Protein AF-A0A941PLK8-F1 (afdb_monomer_lite)

Radius of gyration: 24.17 Å; chains: 1; bounding box: 58×43×68 Å

Sequence (113 aa):
MRSLAVWTTTAAVALLGVAAHAQTNSAAPAAAQTAAPSGDLQTAIAGYARYQNDVTDLRAAQVSSNEALESALDRVGRHNKDDMTRGWIGYGSQVAAQSPAFVQGVRDAAAFY

pLDDT: mean 76.03, std 22.66, range [33.0, 97.0]

Foldseek 3Di:
DDDDDDDDDDDDPPPDPDDDDDPDPPPPPPPPPPVDPVVLLVQLLVLLVLLVVLVVCLVVDDPPDPVSVVVNVCSVPPHDPVSNVSSVVSVVVVVQVVDPVSVVVVVVVVVVD

Structure (mmCIF, N/CA/C/O backbone):
data_AF-A0A941PLK8-F1
#
_entry.id   AF-A0A941PLK8-F1
#
loop_
_atom_site.group_PDB
_atom_site.id
_atom_site.type_symbol
_atom_site.label_atom_id
_atom_site.label_alt_id
_atom_site.label_comp_id
_atom_site.label_asym_id
_atom_site.label_entity_id
_atom_site.label_seq_id
_atom_site.pdbx_PDB_ins_code
_atom_site.Cartn_x
_atom_site.Cartn_y
_atom_site.Cartn_z
_atom_site.occupancy
_atom_site.B_iso_or_equiv
_atom_site.auth_seq_id
_atom_site.auth_comp_id
_atom_site.auth_asym_id
_atom_site.auth_atom_id
_atom_site.pdbx_PDB_model_num
ATOM 1 N N . MET A 1 1 ? -39.564 -20.806 -43.141 1.00 38.09 1 MET A N 1
ATOM 2 C CA . MET A 1 1 ? -38.664 -21.432 -44.131 1.00 38.09 1 MET A CA 1
ATOM 3 C C . MET A 1 1 ? -37.655 -20.391 -44.612 1.00 38.09 1 MET A C 1
ATOM 5 O O . MET A 1 1 ? -38.086 -19.401 -45.178 1.00 38.09 1 MET A O 1
ATOM 9 N N . ARG A 1 2 ? -36.359 -20.690 -44.405 1.00 38.78 2 ARG A N 1
ATOM 10 C CA . ARG A 1 2 ? -35.132 -20.192 -45.079 1.00 38.78 2 ARG A CA 1
ATOM 11 C C . ARG A 1 2 ? -34.531 -18.826 -44.670 1.00 38.78 2 ARG A C 1
ATOM 13 O O . ARG A 1 2 ? -35.152 -17.782 -44.794 1.00 38.78 2 ARG A O 1
ATOM 20 N N . SER A 1 3 ? -33.278 -18.930 -44.212 1.00 51.03 3 SER A N 1
ATOM 21 C CA . SER A 1 3 ? -32.302 -17.926 -43.766 1.00 51.03 3 SER A CA 1
ATOM 22 C C . SER A 1 3 ? -31.823 -16.947 -44.835 1.00 51.03 3 SER A C 1
ATOM 24 O O . SER A 1 3 ? -31.754 -17.323 -46.003 1.00 51.03 3 SER A O 1
ATOM 26 N N . LEU A 1 4 ? -31.271 -15.810 -44.387 1.00 48.41 4 LEU A N 1
ATOM 27 C CA . LEU A 1 4 ? -30.072 -15.205 -44.980 1.00 48.41 4 LEU A CA 1
ATOM 28 C C . LEU A 1 4 ? -29.099 -14.755 -43.877 1.00 48.41 4 LEU A C 1
ATOM 30 O O . LEU A 1 4 ? -29.499 -14.239 -42.838 1.00 48.41 4 LEU A O 1
ATOM 34 N N . ALA A 1 5 ? -27.827 -15.065 -44.114 1.00 52.31 5 ALA A N 1
ATOM 35 C CA . ALA A 1 5 ? -26.695 -14.987 -43.206 1.00 52.31 5 ALA A CA 1
ATOM 36 C C . ALA A 1 5 ? -26.264 -13.542 -42.905 1.00 52.31 5 ALA A C 1
ATOM 38 O O . ALA A 1 5 ? -26.110 -12.737 -43.820 1.00 52.31 5 ALA A O 1
ATOM 39 N N . VAL A 1 6 ? -25.996 -13.246 -41.630 1.00 45.25 6 VAL A N 1
ATOM 40 C CA . VAL A 1 6 ? -25.304 -12.022 -41.206 1.00 45.25 6 VAL A CA 1
ATOM 41 C C . VAL A 1 6 ? -23.845 -12.376 -40.945 1.00 45.25 6 VAL A C 1
ATOM 43 O O . VAL A 1 6 ? -23.509 -13.126 -40.033 1.00 45.25 6 VAL A O 1
ATOM 46 N N . TRP A 1 7 ? -22.993 -11.859 -41.821 1.00 42.69 7 TRP A N 1
ATOM 47 C CA . TRP A 1 7 ? -21.541 -11.891 -41.747 1.00 42.69 7 TRP A CA 1
ATOM 48 C C . TRP A 1 7 ? -21.106 -10.930 -40.630 1.00 42.69 7 TRP A C 1
ATOM 50 O O . TRP A 1 7 ? -21.384 -9.734 -40.695 1.00 42.69 7 TRP A O 1
ATOM 60 N N . THR A 1 8 ? -20.483 -11.436 -39.567 1.00 51.62 8 THR A N 1
ATOM 61 C CA . THR A 1 8 ? -19.944 -10.607 -38.481 1.00 51.62 8 THR A CA 1
ATOM 62 C C . THR A 1 8 ? -18.567 -10.078 -38.869 1.00 51.62 8 THR A C 1
ATOM 64 O O . THR A 1 8 ? -17.559 -10.755 -38.674 1.00 51.62 8 THR A O 1
ATOM 67 N N . THR A 1 9 ? -18.519 -8.859 -39.399 1.00 52.22 9 THR A N 1
ATOM 68 C CA . THR A 1 9 ? -17.288 -8.071 -39.523 1.00 52.22 9 THR A CA 1
ATOM 69 C C . THR A 1 9 ? -17.223 -7.105 -38.342 1.00 52.22 9 THR A C 1
ATOM 71 O O . THR A 1 9 ? -17.856 -6.052 -38.346 1.00 52.22 9 THR A O 1
ATOM 74 N N . THR A 1 10 ? -16.480 -7.467 -37.296 1.00 50.75 10 THR A N 1
ATOM 75 C CA . THR A 1 10 ? -16.186 -6.557 -36.181 1.00 50.75 10 THR A CA 1
ATOM 76 C C . THR A 1 10 ? -15.136 -5.551 -36.646 1.00 50.75 10 THR A C 1
ATOM 78 O O . THR A 1 10 ? -13.945 -5.851 -36.680 1.00 50.75 10 THR A O 1
ATOM 81 N N . ALA A 1 11 ? -15.587 -4.365 -37.050 1.00 43.81 11 ALA A N 1
ATOM 82 C CA . ALA A 1 11 ? -14.722 -3.226 -37.322 1.00 43.81 11 ALA A CA 1
ATOM 83 C C . ALA A 1 11 ? -14.200 -2.644 -35.998 1.00 43.81 11 ALA A C 1
ATOM 85 O O . ALA A 1 11 ? -14.969 -2.357 -35.080 1.00 43.81 11 ALA A O 1
ATOM 86 N N . ALA A 1 12 ? -12.880 -2.493 -35.910 1.00 43.78 12 ALA A N 1
ATOM 87 C CA . ALA A 1 12 ? -12.184 -1.871 -34.796 1.00 43.78 12 ALA A CA 1
ATOM 88 C C . ALA A 1 12 ? -12.660 -0.423 -34.594 1.00 43.78 12 ALA A C 1
ATOM 90 O O . ALA A 1 12 ? -12.575 0.405 -35.500 1.00 43.78 12 ALA A O 1
ATOM 91 N N . VAL A 1 13 ? -13.137 -0.110 -33.388 1.00 45.94 13 VAL A N 1
ATOM 92 C CA . VAL A 1 13 ? -13.433 1.265 -32.978 1.00 45.94 13 VAL A CA 1
ATOM 93 C C . VAL A 1 13 ? -12.114 1.932 -32.599 1.00 45.94 13 VAL A C 1
ATOM 95 O O . VAL A 1 13 ? -11.581 1.732 -31.509 1.00 45.94 13 VAL A O 1
ATOM 98 N N . ALA A 1 14 ? -11.576 2.712 -33.532 1.00 43.47 14 ALA A N 1
ATOM 99 C CA . ALA A 1 14 ? -10.492 3.649 -33.286 1.00 43.47 14 ALA A CA 1
ATOM 100 C C . ALA A 1 14 ? -11.012 4.806 -32.414 1.00 43.47 14 ALA A C 1
ATOM 102 O O . ALA A 1 14 ? -11.666 5.725 -32.903 1.00 43.47 14 ALA A O 1
ATOM 103 N N . LEU A 1 15 ? -10.733 4.762 -31.110 1.00 46.69 15 LEU A N 1
ATOM 104 C CA . LEU A 1 15 ? -10.919 5.899 -30.207 1.00 46.69 15 LEU A CA 1
ATOM 105 C C . LEU A 1 15 ? -9.734 6.864 -30.358 1.00 46.69 15 LEU A C 1
ATOM 107 O O . LEU A 1 15 ? -8.777 6.832 -29.590 1.00 46.69 15 LEU A O 1
ATOM 111 N N . LEU A 1 16 ? -9.811 7.731 -31.366 1.00 47.75 16 LEU A N 1
ATOM 112 C CA . LEU A 1 16 ? -9.014 8.953 -31.480 1.00 47.75 16 LEU A CA 1
ATOM 113 C C . LEU A 1 16 ? -9.988 10.130 -31.445 1.00 47.75 16 LEU A C 1
ATOM 115 O O . LEU A 1 16 ? -10.701 10.370 -32.415 1.00 47.75 16 LEU A O 1
ATOM 119 N N . GLY A 1 17 ? -10.057 10.840 -30.315 1.00 40.59 17 GLY A N 1
ATOM 120 C CA . GLY A 1 17 ? -11.011 11.943 -30.193 1.00 40.59 17 GLY A CA 1
ATOM 121 C C . GLY A 1 17 ? -11.068 12.708 -28.873 1.00 40.59 17 GLY A C 1
ATOM 122 O O . GLY A 1 17 ? -12.115 13.266 -28.582 1.00 40.59 17 GLY A O 1
ATOM 123 N N . VAL A 1 18 ? -9.990 12.770 -28.084 1.00 43.84 18 VAL A N 1
ATOM 124 C CA . VAL A 1 18 ? -9.788 13.858 -27.104 1.00 43.84 18 VAL A CA 1
ATOM 125 C C . VAL A 1 18 ? -8.324 14.285 -27.172 1.00 43.84 18 VAL A C 1
ATOM 127 O O . VAL A 1 18 ? -7.493 13.896 -26.360 1.00 43.84 18 VAL A O 1
ATOM 130 N N . ALA A 1 19 ? -7.997 15.064 -28.198 1.00 44.53 19 ALA A N 1
ATOM 131 C CA . ALA A 1 19 ? -6.775 15.850 -28.248 1.00 44.53 19 ALA A CA 1
ATOM 132 C C . ALA A 1 19 ? -7.181 17.314 -28.417 1.00 44.53 19 ALA A C 1
ATOM 134 O O . ALA A 1 19 ? -7.469 17.768 -29.520 1.00 44.53 19 ALA A O 1
ATOM 135 N N . ALA A 1 20 ? -7.234 18.044 -27.305 1.00 41.06 20 ALA A N 1
ATOM 136 C CA . ALA A 1 20 ? -7.193 19.497 -27.308 1.00 41.06 20 ALA A CA 1
ATOM 137 C C . ALA A 1 20 ? -6.552 19.987 -26.002 1.00 41.06 20 ALA A C 1
ATOM 139 O O . ALA A 1 20 ? -7.205 20.101 -24.973 1.00 41.06 20 ALA A O 1
ATOM 140 N N . HIS A 1 21 ? -5.266 20.319 -26.131 1.00 40.12 21 HIS A N 1
ATOM 141 C CA . HIS A 1 21 ? -4.556 21.364 -25.392 1.00 40.12 21 HIS A CA 1
ATOM 142 C C . HIS A 1 21 ? -4.148 21.095 -23.938 1.00 40.12 21 HIS A C 1
ATOM 144 O O . HIS A 1 21 ? -4.731 21.621 -22.999 1.00 40.12 21 HIS A O 1
ATOM 150 N N . ALA A 1 22 ? -3.001 20.428 -23.791 1.00 33.00 22 ALA A N 1
ATOM 151 C CA . ALA A 1 22 ? -1.870 20.999 -23.056 1.00 33.00 22 ALA A CA 1
ATOM 152 C C . ALA A 1 22 ? -0.573 20.288 -23.476 1.00 33.00 22 ALA A C 1
ATOM 154 O O . ALA A 1 22 ? -0.177 19.277 -22.899 1.00 33.00 22 ALA A O 1
ATOM 155 N N . GLN A 1 23 ? 0.111 20.835 -24.484 1.00 48.03 23 GLN A N 1
ATOM 156 C CA . GLN A 1 23 ? 1.560 20.684 -24.594 1.00 48.03 23 GLN A CA 1
ATOM 157 C C . GLN A 1 23 ? 2.179 21.363 -23.371 1.00 48.03 23 GLN A C 1
ATOM 159 O O . GLN A 1 23 ? 2.440 22.561 -23.364 1.00 48.03 23 GLN A O 1
ATOM 164 N N . THR A 1 24 ? 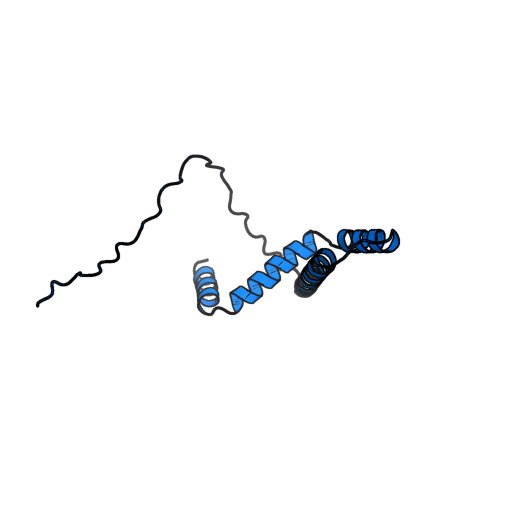2.381 20.590 -22.315 1.00 34.47 24 THR A N 1
ATOM 165 C CA . THR A 1 24 ? 3.423 20.867 -21.336 1.00 34.47 24 THR A CA 1
ATOM 166 C C . THR A 1 24 ? 4.558 19.916 -21.670 1.00 34.47 24 THR A C 1
ATOM 168 O O . THR A 1 24 ? 4.375 18.697 -21.680 1.00 34.47 24 THR A O 1
ATOM 171 N N . ASN A 1 25 ? 5.713 20.488 -22.014 1.00 49.62 25 ASN A N 1
ATOM 172 C CA . ASN A 1 25 ? 6.994 19.798 -22.027 1.00 49.62 25 ASN A CA 1
ATOM 173 C C . ASN A 1 25 ? 7.186 19.117 -20.670 1.00 49.62 25 ASN A C 1
ATOM 175 O O . ASN A 1 25 ? 7.746 19.693 -19.742 1.00 49.62 25 ASN A O 1
ATOM 179 N N . SER A 1 26 ? 6.731 17.879 -20.555 1.00 41.94 26 SER A N 1
ATOM 180 C CA . SER A 1 26 ? 7.153 17.004 -19.481 1.00 41.94 26 SER A CA 1
ATOM 181 C C . SER A 1 26 ? 8.375 16.301 -20.034 1.00 41.94 26 SER A C 1
ATOM 183 O O . SER A 1 26 ? 8.259 15.291 -20.725 1.00 41.94 26 SER A O 1
ATOM 185 N N . ALA A 1 27 ? 9.551 16.892 -19.805 1.00 42.84 27 ALA A N 1
ATOM 186 C CA . ALA A 1 27 ? 10.776 16.112 -19.801 1.00 42.84 27 ALA A CA 1
ATOM 187 C C . ALA A 1 27 ? 10.455 14.829 -19.028 1.00 42.84 27 ALA A C 1
ATOM 189 O O . ALA A 1 27 ? 9.997 14.908 -17.884 1.00 42.84 27 ALA A O 1
ATOM 190 N N . ALA A 1 28 ? 10.586 13.672 -19.681 1.00 46.81 28 ALA A N 1
ATOM 191 C CA . ALA A 1 28 ? 10.500 12.404 -18.983 1.00 46.81 28 ALA A CA 1
ATOM 192 C C . ALA A 1 28 ? 11.419 12.539 -17.765 1.00 46.81 28 ALA A C 1
ATOM 194 O O . ALA A 1 28 ? 12.579 12.926 -17.957 1.00 46.81 28 ALA A O 1
ATOM 195 N N . PRO A 1 29 ? 10.939 12.332 -16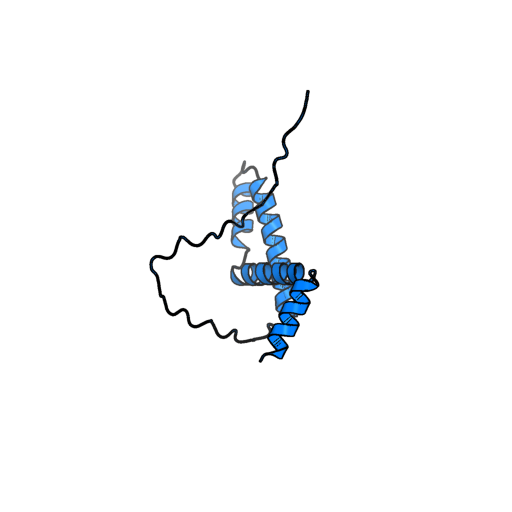.525 1.00 43.59 29 PRO A N 1
ATOM 196 C CA . PRO A 1 29 ? 11.855 12.306 -15.409 1.00 43.59 29 PRO A CA 1
ATOM 197 C C . PRO A 1 29 ? 12.847 11.203 -15.753 1.00 43.59 29 PRO A C 1
ATOM 199 O O . PRO A 1 29 ? 12.462 10.041 -15.894 1.00 43.59 29 PRO A O 1
ATOM 202 N N . ALA A 1 30 ? 14.105 11.583 -15.984 1.00 43.81 30 ALA A N 1
ATOM 203 C CA . ALA A 1 30 ? 15.191 10.631 -15.997 1.00 43.81 30 ALA A CA 1
ATOM 204 C C . ALA A 1 30 ? 15.055 9.910 -14.663 1.00 43.81 30 ALA A C 1
ATOM 206 O O . ALA A 1 30 ? 15.228 10.524 -13.608 1.00 43.81 30 ALA A O 1
ATOM 207 N N . ALA A 1 31 ? 14.606 8.656 -14.710 1.00 48.28 31 ALA A N 1
ATOM 208 C CA . ALA A 1 31 ? 14.534 7.817 -13.541 1.00 48.28 31 ALA A CA 1
ATOM 209 C C . ALA A 1 31 ? 15.979 7.677 -13.076 1.00 48.28 31 ALA A C 1
ATOM 211 O O . ALA A 1 31 ? 16.738 6.860 -13.596 1.00 48.28 31 ALA A O 1
ATOM 212 N N . ALA A 1 32 ? 16.383 8.549 -12.153 1.00 39.41 32 ALA A N 1
ATOM 213 C CA . ALA A 1 32 ? 17.569 8.347 -11.363 1.00 39.41 32 ALA A CA 1
ATOM 214 C C . ALA A 1 32 ? 17.344 6.994 -10.697 1.00 39.41 32 ALA A C 1
ATOM 216 O O . ALA A 1 32 ? 16.516 6.858 -9.795 1.00 39.41 32 ALA A O 1
ATOM 217 N N . GLN A 1 33 ? 18.017 5.975 -11.227 1.00 47.66 33 GLN A N 1
ATOM 218 C CA . GLN A 1 33 ? 18.098 4.648 -10.644 1.00 47.66 33 GLN A CA 1
ATOM 219 C C . GLN A 1 33 ? 18.952 4.763 -9.384 1.00 47.66 33 GLN A C 1
ATOM 221 O O . GLN A 1 33 ? 20.057 4.239 -9.295 1.00 47.66 33 GLN A O 1
ATOM 226 N N . THR A 1 34 ? 18.440 5.470 -8.385 1.00 41.31 34 THR A N 1
ATOM 227 C CA . THR A 1 34 ? 18.828 5.200 -7.016 1.00 41.31 34 THR A CA 1
ATOM 228 C C . THR A 1 34 ? 18.093 3.917 -6.685 1.00 41.31 34 THR A C 1
ATOM 230 O O . THR A 1 34 ? 16.925 3.946 -6.301 1.00 41.31 34 THR A O 1
ATOM 233 N N . ALA A 1 35 ? 18.738 2.778 -6.945 1.00 48.66 35 ALA A N 1
ATOM 234 C CA . ALA A 1 35 ? 18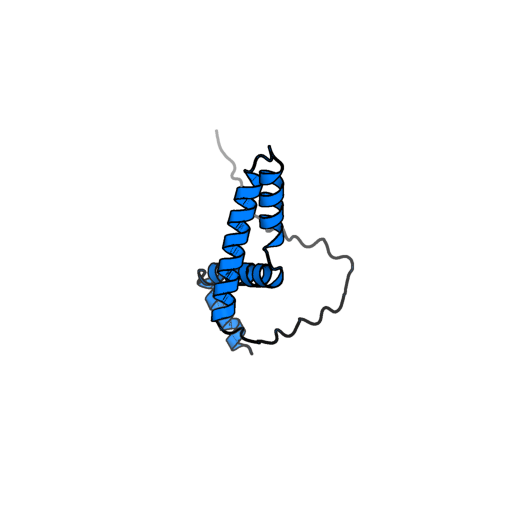.284 1.501 -6.426 1.00 48.66 35 ALA A CA 1
ATOM 235 C C . ALA A 1 35 ? 18.173 1.671 -4.908 1.00 48.66 35 ALA A C 1
ATOM 237 O O . ALA A 1 35 ? 19.182 1.695 -4.202 1.00 48.66 35 ALA A O 1
ATOM 238 N N . ALA A 1 36 ? 16.951 1.900 -4.421 1.00 49.44 36 ALA A N 1
ATOM 239 C CA . ALA A 1 36 ? 16.692 1.914 -2.998 1.00 49.44 36 ALA A CA 1
ATOM 240 C C . ALA A 1 36 ? 17.199 0.566 -2.464 1.00 49.44 36 ALA A C 1
ATOM 242 O O . ALA A 1 36 ? 16.889 -0.467 -3.072 1.00 49.44 36 ALA A O 1
ATOM 243 N N . PRO A 1 37 ? 18.032 0.551 -1.408 1.00 50.03 37 PRO A N 1
ATOM 244 C CA . PRO A 1 37 ? 18.546 -0.697 -0.864 1.00 50.03 37 PRO A CA 1
ATOM 245 C C . PRO A 1 37 ? 17.353 -1.612 -0.593 1.00 50.03 37 PRO A C 1
ATOM 247 O O . PRO A 1 37 ? 16.376 -1.174 0.000 1.00 50.03 37 PRO A O 1
ATOM 250 N N . SER A 1 38 ? 17.393 -2.863 -1.049 1.00 53.66 38 SER A N 1
ATOM 251 C CA . SER A 1 38 ? 16.223 -3.755 -1.114 1.00 53.66 38 SER A CA 1
ATOM 252 C C . SER A 1 38 ? 15.483 -3.944 0.226 1.00 53.66 38 SER A C 1
ATOM 254 O O . SER A 1 38 ? 14.311 -4.318 0.235 1.00 53.66 38 SER A O 1
ATOM 256 N N . GLY A 1 39 ? 16.140 -3.651 1.356 1.00 61.09 39 GLY A N 1
ATOM 257 C CA . GLY A 1 39 ? 15.521 -3.590 2.687 1.00 61.09 39 GLY A CA 1
ATOM 258 C C . GLY A 1 39 ? 14.501 -2.451 2.875 1.00 61.09 39 GLY A C 1
ATOM 259 O O . GLY A 1 39 ? 13.565 -2.600 3.658 1.00 61.09 39 GLY A O 1
ATOM 260 N N . ASP A 1 40 ? 14.627 -1.356 2.123 1.00 76.31 40 ASP A N 1
ATOM 261 C CA . ASP A 1 40 ? 13.683 -0.230 2.086 1.00 76.31 40 ASP A CA 1
ATOM 262 C C . ASP A 1 40 ? 12.370 -0.630 1.391 1.00 76.31 40 ASP A C 1
ATOM 264 O O . ASP A 1 40 ? 11.278 -0.357 1.883 1.00 76.31 40 ASP A O 1
ATOM 268 N N . LEU A 1 41 ? 12.456 -1.389 0.292 1.00 81.50 41 LEU A N 1
ATOM 269 C CA . LEU A 1 41 ? 11.280 -1.784 -0.486 1.00 81.50 41 LEU A CA 1
ATOM 270 C C . LEU A 1 41 ? 10.368 -2.753 0.273 1.00 81.50 41 LEU A C 1
ATOM 272 O O . LEU A 1 41 ? 9.153 -2.566 0.289 1.00 81.50 41 LEU A O 1
ATOM 276 N N . GLN A 1 42 ? 10.935 -3.774 0.923 1.00 86.88 42 GLN A N 1
ATOM 277 C CA . GLN A 1 42 ? 10.138 -4.733 1.694 1.00 86.88 42 GLN A CA 1
ATOM 278 C C . GLN A 1 42 ? 9.420 -4.045 2.864 1.00 86.88 42 GLN A C 1
ATOM 280 O O . GLN A 1 42 ? 8.252 -4.329 3.137 1.00 86.88 42 GLN A O 1
ATOM 285 N N . THR A 1 43 ? 10.105 -3.106 3.521 1.00 89.19 43 THR A N 1
ATOM 286 C CA . THR A 1 43 ? 9.542 -2.280 4.596 1.00 89.19 43 THR A CA 1
ATOM 287 C C . THR A 1 43 ? 8.399 -1.412 4.075 1.00 89.19 43 THR A C 1
ATOM 289 O O . THR A 1 43 ? 7.321 -1.399 4.670 1.00 89.19 43 THR A O 1
ATOM 292 N N . ALA A 1 44 ? 8.584 -0.767 2.922 1.00 89.25 44 ALA A N 1
ATOM 293 C CA . ALA A 1 44 ? 7.551 0.032 2.274 1.00 89.25 44 ALA A CA 1
ATOM 294 C C . ALA A 1 44 ? 6.320 -0.810 1.882 1.00 89.25 44 ALA A C 1
ATOM 296 O O . ALA A 1 44 ? 5.185 -0.414 2.153 1.00 89.25 44 ALA A O 1
ATOM 297 N N . ILE A 1 45 ? 6.517 -2.008 1.314 1.00 91.44 45 ILE A N 1
ATOM 298 C CA . ILE A 1 45 ? 5.423 -2.938 0.975 1.00 91.44 45 ILE A CA 1
ATOM 299 C C . ILE A 1 45 ? 4.649 -3.352 2.235 1.00 91.44 45 ILE A C 1
ATOM 301 O O . ILE A 1 45 ? 3.417 -3.320 2.239 1.00 91.44 45 ILE A O 1
ATOM 305 N N . ALA A 1 46 ? 5.346 -3.696 3.322 1.00 90.94 46 ALA A N 1
ATOM 306 C CA . ALA A 1 46 ? 4.705 -4.028 4.595 1.00 90.94 46 ALA A CA 1
ATOM 307 C C . ALA A 1 46 ? 3.935 -2.830 5.184 1.00 90.94 46 ALA A C 1
ATOM 309 O O . ALA A 1 46 ? 2.825 -2.997 5.697 1.00 90.94 46 ALA A O 1
ATOM 310 N N . GLY A 1 47 ? 4.487 -1.618 5.066 1.00 91.00 47 GLY A N 1
ATOM 311 C CA . GLY A 1 47 ? 3.818 -0.372 5.444 1.00 91.00 47 GLY A CA 1
ATOM 312 C C . GLY A 1 47 ? 2.525 -0.141 4.659 1.00 91.00 47 GLY A C 1
ATOM 313 O O . GLY A 1 47 ? 1.490 0.168 5.253 1.00 91.00 47 GLY A O 1
ATOM 314 N N . TYR A 1 48 ? 2.550 -0.377 3.345 1.00 93.44 48 TYR A N 1
ATOM 315 C CA . TYR A 1 48 ? 1.364 -0.294 2.491 1.00 93.44 48 TYR A CA 1
ATOM 316 C C . TYR A 1 48 ? 0.306 -1.352 2.840 1.00 93.44 48 TYR A C 1
ATOM 318 O O . TYR A 1 48 ? -0.881 -1.035 2.915 1.00 93.44 48 TYR A O 1
ATOM 326 N N . ALA A 1 49 ? 0.712 -2.592 3.124 1.00 93.31 49 ALA A N 1
ATOM 327 C CA . ALA A 1 49 ? -0.217 -3.636 3.561 1.00 93.31 49 ALA A CA 1
ATOM 328 C C . ALA A 1 49 ? -0.897 -3.279 4.895 1.00 93.31 49 ALA A C 1
ATOM 330 O O . ALA A 1 49 ? -2.111 -3.436 5.034 1.00 93.31 49 ALA A O 1
ATOM 331 N N . ARG A 1 50 ? -0.138 -2.736 5.860 1.00 93.38 50 ARG A N 1
ATOM 332 C CA . ARG A 1 50 ? -0.699 -2.233 7.123 1.00 93.38 50 ARG A CA 1
ATOM 333 C C . ARG A 1 50 ? -1.707 -1.111 6.879 1.00 93.38 50 ARG A C 1
ATOM 335 O O . ARG A 1 50 ? -2.789 -1.163 7.446 1.00 93.38 50 ARG A O 1
ATOM 342 N N . TYR A 1 51 ? -1.386 -0.151 6.011 1.00 94.50 51 TYR A N 1
ATOM 343 C CA . TYR A 1 51 ? -2.320 0.908 5.620 1.00 94.50 51 TYR A CA 1
ATOM 344 C C . TYR A 1 51 ? -3.644 0.350 5.082 1.00 94.50 51 TYR A C 1
ATOM 346 O O . TYR A 1 51 ? -4.708 0.797 5.498 1.00 94.50 51 TYR A O 1
ATOM 354 N N . GLN A 1 52 ? -3.602 -0.664 4.215 1.00 95.12 52 GLN A N 1
ATOM 355 C CA . GLN A 1 52 ? -4.829 -1.262 3.677 1.00 95.12 52 GLN A CA 1
ATOM 356 C C . GLN A 1 52 ? -5.673 -1.970 4.745 1.00 95.12 52 GLN A C 1
ATOM 358 O O . GLN A 1 52 ? -6.902 -1.854 4.735 1.00 95.12 52 GLN A O 1
ATOM 363 N N . ASN A 1 53 ? -5.029 -2.659 5.692 1.00 95.12 53 ASN A N 1
ATOM 364 C CA . ASN A 1 53 ? -5.727 -3.240 6.841 1.00 95.12 53 ASN A CA 1
ATOM 365 C C . ASN A 1 53 ? -6.373 -2.147 7.699 1.00 95.12 53 ASN A C 1
ATOM 367 O O . ASN A 1 53 ? -7.551 -2.238 8.023 1.00 95.12 53 ASN A O 1
ATOM 371 N N . ASP A 1 54 ? -5.645 -1.068 7.978 1.00 95.19 54 ASP A N 1
ATOM 372 C C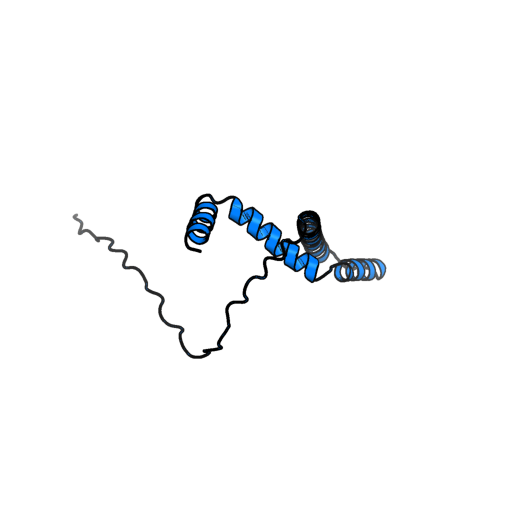A . ASP A 1 54 ? -6.131 0.031 8.813 1.00 95.19 54 ASP A CA 1
ATOM 373 C C . ASP A 1 54 ? -7.304 0.771 8.171 1.00 95.19 54 ASP A C 1
ATOM 375 O O . ASP A 1 54 ? -8.279 1.083 8.850 1.00 95.19 54 ASP A O 1
ATOM 379 N N . VAL A 1 55 ? -7.262 1.000 6.856 1.00 94.69 55 VAL A N 1
ATOM 380 C CA . VAL A 1 55 ? -8.389 1.562 6.095 1.00 94.69 55 VAL A CA 1
ATOM 381 C C . VAL A 1 55 ? -9.605 0.637 6.138 1.00 94.69 55 VAL A C 1
ATOM 383 O O . VAL A 1 55 ? -10.733 1.116 6.270 1.00 94.69 55 VAL A O 1
ATOM 386 N N . THR A 1 56 ? -9.391 -0.676 6.033 1.00 96.31 56 THR A N 1
ATOM 387 C CA . THR A 1 56 ? -10.469 -1.673 6.108 1.00 96.31 56 THR A CA 1
ATOM 388 C C . THR A 1 56 ? -11.113 -1.668 7.492 1.00 96.31 56 THR A C 1
ATOM 390 O O . THR A 1 56 ? -12.336 -1.561 7.597 1.00 96.31 56 THR A O 1
ATOM 393 N N . ASP A 1 57 ? -10.294 -1.686 8.542 1.00 94.19 57 ASP A N 1
ATOM 394 C CA . ASP A 1 57 ? -10.742 -1.627 9.930 1.00 94.19 57 ASP A CA 1
ATOM 395 C C . ASP A 1 57 ? -11.483 -0.320 10.227 1.00 94.19 57 ASP A C 1
ATOM 397 O O . ASP A 1 57 ? -12.560 -0.344 10.815 1.00 94.19 57 ASP A O 1
ATOM 401 N N . LEU A 1 58 ? -10.945 0.824 9.792 1.00 94.31 58 LEU A N 1
ATOM 402 C CA . LEU A 1 58 ? -11.571 2.137 9.973 1.00 94.31 58 LEU A CA 1
ATOM 403 C C . LEU A 1 58 ? -12.911 2.239 9.244 1.00 94.31 58 LEU A C 1
ATOM 405 O O . LEU A 1 58 ? -13.846 2.838 9.769 1.00 94.31 58 LEU A O 1
ATOM 409 N N . ARG A 1 59 ? -13.033 1.641 8.054 1.00 93.50 59 ARG A N 1
ATOM 410 C CA . ARG A 1 59 ? -14.302 1.603 7.315 1.00 93.50 59 ARG A CA 1
ATOM 411 C C . ARG A 1 59 ? -15.351 0.735 8.015 1.00 93.50 59 ARG A C 1
ATOM 413 O O . ARG A 1 59 ? -16.539 1.013 7.881 1.00 93.50 59 ARG A O 1
ATOM 420 N N . ALA A 1 60 ? -14.923 -0.304 8.727 1.00 93.56 60 ALA A N 1
ATOM 421 C CA . ALA A 1 60 ? -15.800 -1.165 9.517 1.00 93.56 60 ALA A CA 1
ATOM 422 C C . ALA A 1 60 ? -16.070 -0.623 10.934 1.00 93.56 60 ALA A C 1
ATOM 424 O O . ALA A 1 60 ? -16.977 -1.106 11.611 1.00 93.56 60 ALA A O 1
ATOM 425 N N . ALA A 1 61 ? -15.286 0.352 11.399 1.00 90.62 61 ALA A N 1
ATOM 426 C CA . ALA A 1 61 ? -15.364 0.856 12.759 1.00 90.62 61 ALA A CA 1
ATOM 427 C C . ALA A 1 61 ? -16.645 1.664 13.001 1.00 90.62 61 ALA A C 1
ATOM 429 O O . ALA A 1 61 ? -17.024 2.535 12.218 1.00 90.62 61 ALA A O 1
ATOM 430 N N . GLN A 1 62 ? -17.266 1.429 14.155 1.00 90.25 62 GLN A N 1
ATOM 431 C CA . GLN A 1 62 ? -18.333 2.271 14.679 1.00 90.25 62 GLN A CA 1
ATOM 432 C C . GLN A 1 62 ? -17.781 3.093 15.844 1.00 90.25 62 GLN A C 1
ATOM 434 O O . GLN A 1 62 ? -17.413 2.551 16.884 1.00 90.25 62 GLN A O 1
ATOM 439 N N . VAL A 1 63 ? -17.700 4.410 15.663 1.00 88.81 63 VAL A N 1
ATOM 440 C CA . VAL A 1 63 ? -17.190 5.322 16.693 1.00 88.81 63 VAL A CA 1
ATOM 441 C C . VAL A 1 63 ? -18.316 5.623 17.678 1.00 88.81 63 VAL A C 1
ATOM 443 O O . VAL A 1 63 ? -19.195 6.434 17.401 1.00 88.81 63 VAL A O 1
ATOM 446 N N . SER A 1 64 ? -18.315 4.926 18.814 1.00 91.62 64 SER A N 1
ATOM 447 C CA . SER A 1 64 ? -19.338 5.065 19.861 1.00 91.62 64 SER A CA 1
ATOM 448 C C . SER A 1 64 ? -18.807 5.640 21.176 1.00 91.62 64 SER A C 1
ATOM 450 O O . SER A 1 64 ? -19.574 5.782 22.125 1.00 91.62 64 SER A O 1
ATOM 452 N N . SER A 1 65 ? -17.509 5.943 21.260 1.00 95.00 65 SER A N 1
ATOM 453 C CA . SER A 1 65 ? -16.881 6.551 22.435 1.00 95.00 65 SER A CA 1
ATOM 454 C C . SER A 1 65 ? -15.694 7.435 22.043 1.00 95.00 65 SER A C 1
ATOM 456 O O . SER A 1 65 ? -15.190 7.350 20.919 1.00 95.00 65 SER A O 1
ATOM 458 N N . ASN A 1 66 ? -15.236 8.273 22.974 1.00 94.88 66 ASN A N 1
ATOM 459 C CA . ASN A 1 66 ? -14.075 9.138 22.758 1.00 94.88 66 ASN A CA 1
ATOM 460 C C . ASN A 1 66 ? -12.796 8.311 22.580 1.00 94.88 66 ASN A C 1
ATOM 462 O O . ASN A 1 66 ? -11.972 8.623 21.732 1.00 94.88 66 ASN A O 1
ATOM 466 N N . GLU A 1 67 ? -12.661 7.202 23.304 1.00 95.12 67 GLU A N 1
ATOM 467 C CA . GLU A 1 67 ? -11.523 6.287 23.177 1.00 95.12 67 GLU A CA 1
ATOM 468 C C . GLU A 1 67 ? -11.492 5.628 21.791 1.00 95.12 67 GLU A C 1
ATOM 470 O O . GLU A 1 67 ? -10.425 5.455 21.200 1.00 95.12 67 GLU A O 1
ATOM 475 N N . ALA A 1 68 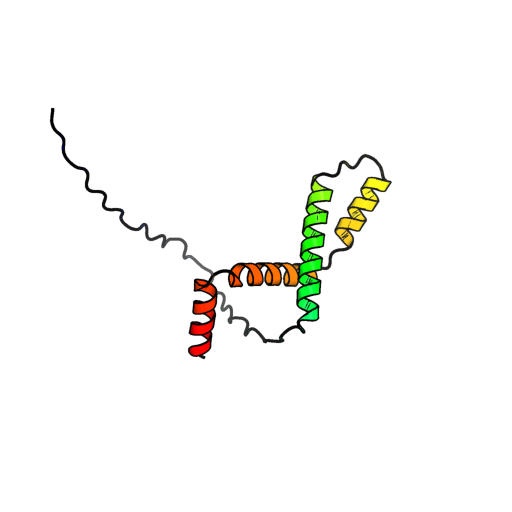? -12.666 5.291 21.243 1.00 92.38 68 ALA A N 1
ATOM 476 C CA . ALA A 1 68 ? -12.778 4.774 19.883 1.00 92.38 68 ALA A CA 1
ATOM 477 C C . ALA A 1 68 ? -12.386 5.832 18.839 1.00 92.38 68 ALA A C 1
ATOM 479 O O . ALA A 1 68 ? -11.752 5.491 17.839 1.00 92.38 68 ALA A O 1
ATOM 480 N N . LEU A 1 69 ? -12.725 7.104 19.079 1.00 94.31 69 LEU A N 1
ATOM 481 C CA . LEU A 1 69 ? -12.327 8.216 18.217 1.00 94.31 69 LEU A CA 1
ATOM 482 C C . LEU A 1 69 ? -10.810 8.432 18.245 1.00 94.31 69 LEU A C 1
ATOM 484 O O . LEU A 1 69 ? -10.197 8.470 17.182 1.00 94.31 69 LEU A O 1
ATOM 488 N N . GLU A 1 70 ? -10.196 8.505 19.426 1.00 95.56 70 GLU A N 1
ATOM 489 C CA . GLU A 1 70 ? -8.742 8.681 19.551 1.00 95.56 70 GLU A CA 1
ATOM 490 C C . GLU A 1 70 ? -7.981 7.513 18.910 1.00 95.56 70 GLU A C 1
ATOM 492 O O . GLU A 1 70 ? -7.059 7.719 18.124 1.00 95.56 70 GLU A O 1
ATOM 497 N N . SER A 1 71 ? -8.440 6.271 19.115 1.00 94.06 71 SER A N 1
ATOM 498 C CA . SER A 1 71 ? -7.849 5.108 18.439 1.00 94.06 71 SER A CA 1
ATOM 499 C C . SER A 1 71 ? -7.969 5.186 16.913 1.00 94.06 71 SER A C 1
ATOM 501 O O . SER A 1 71 ? -7.074 4.723 16.196 1.00 94.06 71 SER A O 1
ATOM 503 N N . ALA A 1 72 ? -9.067 5.746 16.396 1.00 94.81 72 ALA A N 1
ATOM 504 C CA . ALA A 1 72 ? -9.240 5.956 14.965 1.00 94.81 72 ALA A CA 1
ATOM 505 C C . ALA A 1 72 ? -8.291 7.044 14.434 1.00 94.81 72 ALA A C 1
ATOM 507 O O . ALA A 1 72 ? -7.684 6.855 13.379 1.00 94.81 72 ALA A O 1
ATOM 508 N N . LEU A 1 73 ? -8.108 8.140 15.175 1.00 94.88 73 LEU A N 1
ATOM 509 C CA . LEU A 1 73 ? -7.175 9.214 14.820 1.00 94.88 73 LEU A CA 1
ATOM 510 C C . LEU A 1 73 ? -5.719 8.728 14.826 1.00 94.88 73 LEU A C 1
ATOM 512 O O . LEU A 1 73 ? -5.001 8.964 13.852 1.00 94.88 73 LEU A O 1
ATOM 516 N N . ASP A 1 74 ? -5.314 7.958 15.837 1.00 95.06 74 ASP A N 1
ATOM 517 C CA . ASP A 1 74 ? -3.981 7.346 15.910 1.00 95.06 74 ASP A CA 1
ATOM 518 C C . ASP A 1 74 ? -3.706 6.402 14.728 1.00 95.06 74 ASP A C 1
ATOM 520 O O . ASP A 1 74 ? -2.594 6.355 14.190 1.00 95.06 74 ASP A O 1
ATOM 524 N N . ARG A 1 75 ? -4.722 5.649 14.278 1.00 94.06 75 ARG A N 1
ATOM 525 C CA . ARG A 1 75 ? -4.612 4.805 13.075 1.00 94.06 75 ARG A CA 1
ATOM 526 C C . ARG A 1 75 ? -4.392 5.628 11.819 1.00 94.06 75 ARG A C 1
ATOM 528 O O . ARG A 1 75 ? -3.570 5.242 11.002 1.00 94.06 75 ARG A O 1
ATOM 535 N N . VAL A 1 76 ? -5.085 6.751 11.655 1.00 92.19 76 VAL A N 1
ATOM 536 C CA . VAL A 1 76 ? -4.876 7.611 10.481 1.00 92.19 76 VAL A CA 1
ATOM 537 C C . VAL A 1 76 ? -3.496 8.278 10.537 1.00 92.19 76 VAL A C 1
ATOM 539 O O . VAL A 1 76 ? -2.802 8.339 9.521 1.00 92.19 76 VAL A O 1
ATOM 542 N N . GLY A 1 77 ? -3.074 8.742 11.716 1.00 92.75 77 GLY A N 1
ATOM 543 C CA . GLY A 1 77 ? -1.848 9.523 11.899 1.00 92.75 77 GLY A CA 1
ATOM 544 C C . GLY A 1 77 ? -0.539 8.740 11.766 1.00 92.75 77 GLY A C 1
ATOM 545 O O . GLY A 1 77 ? 0.503 9.336 11.500 1.00 92.75 77 GLY A O 1
ATOM 546 N N . ARG A 1 78 ? -0.556 7.410 11.913 1.00 92.69 78 ARG A N 1
ATOM 547 C CA . ARG A 1 78 ? 0.672 6.590 11.925 1.00 92.69 78 ARG A CA 1
ATOM 548 C C . ARG A 1 78 ? 1.287 6.294 10.555 1.00 92.69 78 ARG A C 1
ATOM 550 O O . ARG A 1 78 ? 2.314 5.619 10.492 1.00 92.69 78 ARG A O 1
ATOM 557 N N . HIS A 1 79 ? 0.661 6.720 9.461 1.00 92.25 79 HIS A N 1
ATOM 558 C CA . HIS A 1 79 ? 1.101 6.368 8.111 1.00 92.25 79 HIS A CA 1
ATOM 559 C C . HIS A 1 79 ? 2.011 7.429 7.490 1.00 92.25 79 HIS A C 1
ATOM 561 O O . HIS A 1 79 ? 1.659 8.603 7.402 1.00 92.25 79 HIS A O 1
ATOM 567 N N . ASN A 1 80 ? 3.167 6.993 6.984 1.00 87.38 80 ASN A N 1
ATOM 568 C CA . ASN A 1 80 ? 4.079 7.830 6.214 1.00 87.38 80 ASN A CA 1
ATOM 569 C C . ASN A 1 80 ? 3.721 7.782 4.715 1.00 87.38 80 ASN A C 1
ATOM 571 O O . ASN A 1 80 ? 3.573 6.709 4.126 1.00 87.38 80 ASN A O 1
ATOM 575 N N . LYS A 1 81 ? 3.589 8.957 4.086 1.00 86.50 81 LYS A N 1
ATOM 576 C CA . LYS A 1 81 ? 3.222 9.100 2.667 1.00 86.50 81 LYS A CA 1
ATOM 577 C C . LYS A 1 81 ? 4.247 8.467 1.718 1.00 86.50 81 LYS A C 1
ATOM 579 O O . LYS A 1 81 ? 3.849 7.866 0.716 1.00 86.50 81 LYS A O 1
ATOM 584 N N . ASP A 1 82 ? 5.535 8.618 2.002 1.00 86.44 82 ASP A N 1
ATOM 585 C CA . ASP A 1 82 ? 6.612 8.138 1.137 1.00 86.44 82 ASP A CA 1
ATOM 586 C C . ASP A 1 82 ? 6.687 6.613 1.182 1.00 86.44 82 ASP A C 1
ATOM 588 O O . ASP A 1 82 ? 6.702 5.974 0.128 1.00 86.44 82 ASP A O 1
ATOM 592 N N . ASP A 1 83 ? 6.601 6.028 2.379 1.00 84.62 83 ASP A N 1
ATOM 593 C CA . ASP A 1 83 ? 6.560 4.573 2.562 1.00 84.62 83 ASP A CA 1
ATOM 594 C C . ASP A 1 83 ? 5.329 3.967 1.885 1.00 84.62 83 ASP A C 1
ATOM 596 O O . ASP A 1 83 ? 5.424 2.953 1.195 1.00 84.62 83 ASP A O 1
ATOM 600 N N . MET A 1 84 ? 4.171 4.623 2.011 1.00 89.00 84 MET A N 1
ATOM 601 C CA . MET A 1 84 ? 2.941 4.180 1.357 1.00 89.00 84 MET A CA 1
ATOM 602 C C . MET A 1 84 ? 3.066 4.219 -0.170 1.00 89.00 84 MET A C 1
ATOM 604 O O . MET A 1 84 ? 2.655 3.279 -0.850 1.00 89.00 84 MET A O 1
ATOM 608 N N . THR A 1 85 ? 3.655 5.284 -0.718 1.00 91.69 85 THR A N 1
ATOM 609 C CA . THR A 1 85 ? 3.833 5.445 -2.169 1.00 91.69 85 THR A CA 1
ATOM 610 C C . THR A 1 85 ? 4.822 4.416 -2.713 1.00 91.69 85 THR A C 1
ATOM 612 O O . THR A 1 85 ? 4.530 3.740 -3.701 1.00 91.69 85 THR A O 1
ATOM 615 N N . ARG A 1 86 ? 5.967 4.240 -2.043 1.00 91.56 86 ARG A N 1
ATOM 616 C CA . ARG A 1 86 ? 6.964 3.218 -2.396 1.00 91.56 86 ARG A CA 1
ATOM 617 C C . ARG A 1 86 ? 6.383 1.812 -2.287 1.00 91.56 86 ARG A C 1
ATOM 619 O O . ARG A 1 86 ? 6.607 0.998 -3.176 1.00 91.56 86 ARG A O 1
ATOM 626 N N . GLY A 1 87 ? 5.598 1.544 -1.246 1.00 93.06 87 GLY A N 1
ATOM 627 C CA . GLY A 1 87 ? 4.947 0.257 -1.035 1.00 93.06 87 GLY A CA 1
ATOM 628 C C . GLY A 1 87 ? 3.897 -0.060 -2.093 1.00 93.06 87 GLY A C 1
ATOM 629 O O . GLY A 1 87 ? 3.866 -1.181 -2.594 1.00 93.06 87 GLY A O 1
ATOM 630 N N . TRP A 1 88 ? 3.092 0.926 -2.499 1.00 94.75 88 TRP A N 1
ATOM 631 C CA . TRP A 1 88 ? 2.127 0.772 -3.590 1.00 94.75 88 TRP A CA 1
ATOM 632 C C . TRP A 1 88 ? 2.815 0.455 -4.924 1.00 94.75 88 TRP A C 1
ATOM 634 O O . TRP A 1 88 ? 2.423 -0.490 -5.611 1.00 94.75 88 TRP A O 1
ATOM 644 N N . ILE A 1 89 ? 3.878 1.194 -5.262 1.00 94.12 89 ILE A N 1
ATOM 645 C CA . ILE A 1 89 ? 4.670 0.951 -6.477 1.00 94.12 89 ILE A CA 1
ATOM 646 C C . ILE A 1 89 ? 5.351 -0.422 -6.410 1.00 94.12 89 ILE A C 1
ATOM 648 O O . ILE A 1 89 ? 5.317 -1.168 -7.386 1.00 94.12 89 ILE A O 1
ATOM 652 N N . GLY A 1 90 ? 5.939 -0.772 -5.264 1.00 92.50 90 GLY A N 1
ATOM 653 C CA . GLY A 1 90 ? 6.607 -2.054 -5.037 1.00 92.50 90 GLY A CA 1
ATOM 654 C C . GLY A 1 90 ? 5.666 -3.247 -5.154 1.00 92.50 90 GLY A C 1
ATOM 655 O O . GLY A 1 90 ? 5.971 -4.225 -5.831 1.00 92.50 90 GLY A O 1
ATOM 656 N N . TYR A 1 91 ? 4.484 -3.148 -4.553 1.00 93.31 91 TYR A N 1
ATOM 657 C CA . TYR A 1 91 ? 3.450 -4.164 -4.699 1.00 93.31 91 TYR A CA 1
ATOM 658 C C . TYR A 1 91 ? 2.996 -4.289 -6.162 1.00 93.31 91 TYR A C 1
ATOM 660 O O . TYR A 1 91 ? 2.949 -5.393 -6.705 1.00 93.31 91 TYR A O 1
ATOM 668 N N . GLY A 1 92 ? 2.721 -3.162 -6.829 1.00 92.44 92 GLY A N 1
ATOM 669 C CA . GLY A 1 92 ? 2.310 -3.148 -8.234 1.00 92.44 92 GLY A CA 1
ATOM 670 C C . GLY A 1 92 ? 3.363 -3.739 -9.174 1.00 92.44 92 GLY A C 1
ATOM 671 O O . GLY A 1 92 ? 3.020 -4.503 -10.077 1.00 92.44 92 GLY A O 1
ATOM 672 N N . SER A 1 93 ? 4.645 -3.454 -8.938 1.00 91.62 93 SER A N 1
ATOM 673 C CA . SER A 1 93 ? 5.742 -4.014 -9.731 1.00 91.62 93 SER A CA 1
ATOM 674 C C . SER A 1 93 ? 5.906 -5.515 -9.498 1.00 91.62 93 SER A C 1
ATOM 676 O O . SER A 1 93 ? 6.097 -6.256 -10.462 1.00 91.62 93 SER A O 1
ATOM 678 N N . GLN A 1 94 ? 5.745 -5.989 -8.259 1.00 91.31 94 GLN A N 1
ATOM 679 C CA . GLN A 1 94 ? 5.763 -7.418 -7.947 1.00 91.31 94 GLN A CA 1
ATOM 680 C C . GLN A 1 94 ? 4.611 -8.160 -8.633 1.00 91.31 94 GLN A C 1
ATOM 682 O O . GLN A 1 94 ? 4.818 -9.257 -9.150 1.00 91.31 94 GLN A O 1
ATOM 687 N N . VAL A 1 95 ? 3.412 -7.571 -8.671 1.00 93.62 95 VAL A N 1
ATOM 688 C CA . VAL A 1 95 ? 2.266 -8.133 -9.405 1.00 93.62 95 VAL A CA 1
ATOM 689 C C . VAL A 1 95 ? 2.545 -8.154 -10.908 1.00 93.62 95 VAL A C 1
ATOM 691 O O . VAL A 1 95 ? 2.359 -9.186 -11.549 1.00 93.62 95 VAL A O 1
ATOM 694 N N . ALA A 1 96 ? 3.048 -7.054 -11.475 1.00 93.69 96 ALA A N 1
ATOM 695 C CA . ALA A 1 96 ? 3.386 -6.980 -12.896 1.00 93.69 96 ALA A CA 1
ATOM 696 C C . ALA A 1 96 ? 4.457 -8.009 -13.294 1.00 93.69 96 ALA A C 1
ATOM 698 O O . ALA A 1 96 ? 4.345 -8.649 -14.341 1.00 93.69 96 ALA A O 1
ATOM 699 N N . ALA A 1 97 ? 5.451 -8.236 -12.432 1.00 93.69 97 ALA A N 1
ATOM 700 C CA . ALA A 1 97 ? 6.515 -9.214 -12.644 1.00 93.69 97 ALA A CA 1
ATOM 701 C C . ALA A 1 97 ? 6.018 -10.670 -12.716 1.00 93.69 97 ALA A C 1
ATOM 703 O O . ALA A 1 97 ? 6.744 -11.531 -13.210 1.00 93.69 97 ALA A O 1
ATOM 704 N N . GLN A 1 98 ? 4.784 -10.959 -12.284 1.00 95.62 98 GLN A N 1
ATOM 705 C CA . GLN A 1 98 ? 4.173 -12.280 -12.473 1.00 95.62 98 GLN A CA 1
ATOM 706 C C . GLN A 1 98 ? 3.746 -12.536 -13.928 1.00 95.62 98 GLN A C 1
ATOM 708 O O . GLN A 1 98 ? 3.481 -13.681 -14.289 1.00 95.62 98 GLN A O 1
ATOM 713 N N . SER A 1 99 ? 3.681 -11.503 -14.778 1.00 97.00 99 SER A N 1
ATOM 714 C CA . SER A 1 99 ? 3.334 -11.632 -16.196 1.00 97.00 99 SER A CA 1
ATOM 715 C C . SER A 1 99 ? 4.578 -11.885 -17.058 1.00 97.00 99 SER A C 1
ATOM 717 O O . SER A 1 99 ? 5.435 -11.002 -17.168 1.00 97.00 99 SER A O 1
ATOM 719 N N . PRO A 1 100 ? 4.671 -13.031 -17.766 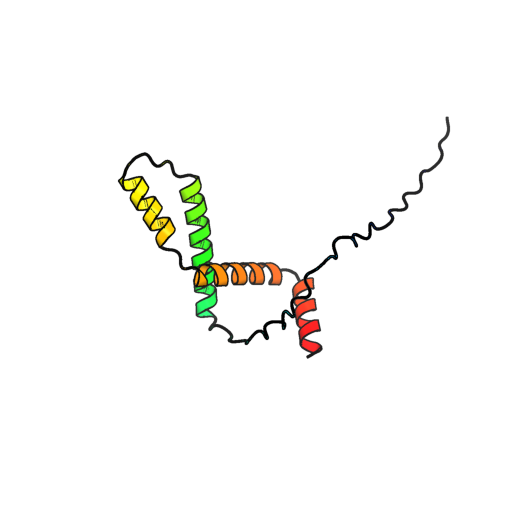1.00 96.12 100 PRO A N 1
ATOM 720 C CA . PRO A 1 100 ? 5.791 -13.295 -18.668 1.00 96.12 100 PRO A CA 1
ATOM 721 C C . PRO A 1 100 ? 5.920 -12.251 -19.782 1.00 96.12 100 PRO A C 1
ATOM 723 O O . PRO A 1 100 ? 7.033 -11.878 -20.138 1.00 96.12 100 PRO A O 1
ATOM 726 N N . ALA A 1 101 ? 4.796 -11.752 -20.308 1.00 95.75 101 ALA A N 1
ATOM 727 C CA . ALA A 1 101 ? 4.788 -10.740 -21.364 1.00 95.75 101 ALA A CA 1
ATOM 728 C C . ALA A 1 101 ? 5.373 -9.405 -20.882 1.00 95.75 101 ALA A C 1
ATOM 730 O O . ALA A 1 101 ? 6.159 -8.786 -21.594 1.00 95.75 101 ALA A O 1
ATOM 731 N N . PHE A 1 102 ? 5.040 -8.992 -19.655 1.00 94.31 102 PHE A N 1
ATOM 732 C CA . PHE A 1 102 ? 5.623 -7.798 -19.043 1.00 94.31 102 PHE A CA 1
ATOM 733 C C . PHE A 1 102 ? 7.135 -7.959 -18.855 1.00 94.31 102 PHE A C 1
ATOM 735 O O . PHE A 1 102 ? 7.906 -7.082 -19.238 1.00 94.31 102 PHE A O 1
ATOM 742 N N . VAL A 1 103 ? 7.567 -9.108 -18.328 1.00 95.56 103 VAL A N 1
ATOM 743 C CA . VAL A 1 103 ? 8.990 -9.397 -18.112 1.00 95.56 103 VAL A CA 1
ATOM 744 C C . VAL A 1 103 ? 9.774 -9.397 -19.427 1.00 95.56 103 VAL A C 1
ATOM 746 O O . VAL A 1 103 ? 10.875 -8.851 -19.464 1.00 95.56 103 VAL A O 1
ATOM 749 N N . GLN A 1 104 ? 9.229 -9.977 -20.503 1.00 95.62 104 GLN A N 1
ATOM 750 C CA . GLN A 1 104 ? 9.879 -9.914 -21.816 1.00 95.62 104 GLN A CA 1
ATOM 751 C C . GLN A 1 104 ? 9.941 -8.484 -22.347 1.00 95.62 104 GLN A C 1
ATOM 753 O O . GLN A 1 104 ? 11.020 -8.036 -22.708 1.00 95.62 104 GLN A O 1
ATOM 758 N N . GLY A 1 105 ? 8.846 -7.722 -22.271 1.00 94.81 105 GLY A N 1
ATOM 759 C CA . GLY A 1 105 ? 8.848 -6.321 -22.700 1.00 94.81 105 GLY A CA 1
ATOM 760 C C . GLY A 1 105 ? 9.894 -5.458 -21.980 1.00 94.81 105 GLY A C 1
ATOM 761 O O . GLY A 1 105 ? 10.544 -4.631 -22.613 1.00 94.81 105 GLY A O 1
ATOM 762 N N . VAL A 1 106 ? 10.115 -5.677 -20.677 1.00 93.88 106 VAL A N 1
ATOM 763 C CA . VAL A 1 106 ? 11.178 -4.989 -19.917 1.00 93.88 106 VAL A CA 1
ATOM 764 C C . VAL A 1 106 ? 12.575 -5.386 -20.407 1.00 93.88 106 VAL A C 1
ATOM 766 O O . VAL A 1 106 ? 13.437 -4.519 -20.535 1.00 93.88 106 VAL A O 1
ATOM 769 N N . ARG A 1 107 ? 12.813 -6.674 -20.692 1.00 94.75 107 ARG A N 1
ATOM 770 C CA . ARG A 1 107 ? 14.105 -7.154 -21.220 1.00 94.75 107 ARG A CA 1
ATOM 771 C C . ARG A 1 107 ? 14.381 -6.623 -22.620 1.00 94.75 107 ARG A C 1
ATOM 773 O O . ARG A 1 107 ? 15.497 -6.187 -22.877 1.00 94.75 107 ARG A O 1
ATOM 780 N N . ASP A 1 108 ? 13.370 -6.628 -23.481 1.00 95.88 108 ASP A N 1
ATOM 781 C CA . ASP A 1 108 ? 13.475 -6.110 -24.841 1.00 95.88 108 ASP A CA 1
ATOM 782 C C . ASP A 1 108 ? 13.813 -4.618 -24.802 1.00 95.88 108 ASP A C 1
ATOM 784 O O . ASP A 1 108 ? 14.791 -4.196 -25.411 1.00 95.88 108 ASP A O 1
ATOM 788 N N . ALA A 1 109 ? 13.079 -3.828 -24.009 1.00 92.50 109 ALA A N 1
ATOM 789 C CA . ALA A 1 109 ? 13.359 -2.405 -23.820 1.00 92.50 109 ALA A CA 1
ATOM 790 C C . ALA A 1 109 ? 14.781 -2.145 -23.292 1.00 92.50 109 ALA A C 1
ATOM 792 O O . ALA A 1 109 ? 15.443 -1.220 -23.757 1.00 92.50 109 ALA A O 1
ATOM 793 N N . ALA A 1 110 ? 15.263 -2.968 -22.356 1.00 92.00 110 ALA A N 1
ATOM 794 C CA . ALA A 1 110 ? 16.617 -2.862 -21.817 1.00 92.00 110 ALA A CA 1
ATOM 795 C C . ALA A 1 110 ? 17.714 -3.231 -22.829 1.00 92.00 110 ALA A C 1
ATOM 797 O O . ALA A 1 110 ? 18.846 -2.810 -22.650 1.00 92.00 110 ALA A O 1
ATOM 798 N N . ALA A 1 111 ? 17.405 -4.004 -23.874 1.00 92.25 111 ALA A N 1
ATOM 799 C CA . ALA A 1 111 ? 18.361 -4.335 -24.931 1.00 92.25 111 ALA A CA 1
ATOM 800 C C . ALA A 1 111 ? 18.501 -3.227 -25.994 1.00 92.25 111 ALA A C 1
ATOM 802 O O . ALA A 1 111 ? 19.450 -3.253 -26.777 1.00 92.25 111 ALA A O 1
ATOM 803 N N . PHE A 1 112 ? 17.561 -2.275 -26.050 1.00 85.62 112 PHE A N 1
ATOM 804 C CA . PHE A 1 112 ? 17.591 -1.150 -26.995 1.00 85.62 112 PHE A CA 1
ATOM 805 C C . PHE A 1 112 ? 18.444 0.043 -26.529 1.00 85.62 112 PHE A C 1
ATOM 807 O O . PHE A 1 112 ? 18.735 0.915 -27.350 1.00 85.62 112 PHE A O 1
ATOM 814 N N . TYR A 1 113 ? 18.833 0.092 -25.252 1.00 67.19 113 TYR A N 1
ATOM 815 C CA . TYR A 1 113 ? 19.619 1.167 -24.634 1.00 67.19 113 TYR A CA 1
ATOM 816 C C . TYR A 1 113 ? 20.904 0.624 -24.011 1.00 67.19 113 TYR A C 1
ATOM 818 O O . TYR A 1 113 ? 21.877 1.408 -23.938 1.00 67.19 113 TYR A O 1
#

Secondary structure (DSSP, 8-state):
--------------------S----------------HHHHHHHHHHHHHHHHHHHHHHH----SHHHHHHHHHHHHT--HHHHHHHHHHHHHHHHTT-HHHHHHHHHHHH--